Protein AF-A0A942QDM4-F1 (afdb_monomer_lite)

Sequence (56 aa):
MAEAKGEIVRQWLTRAERDLGSAERLATGPTPYLDTASYHCQQAGEKAVKGLEVQP

Structure (mmCIF, N/CA/C/O backbone):
data_AF-A0A942QDM4-F1
#
_entry.id   AF-A0A942QDM4-F1
#
loop_
_atom_site.group_PDB
_atom_site.id
_atom_site.type_symbol
_atom_site.label_atom_id
_atom_site.label_alt_id
_atom_site.label_comp_id
_atom_site.label_asym_id
_atom_site.label_entity_id
_atom_site.label_seq_id
_atom_site.pdbx_PDB_ins_code
_atom_site.Cartn_x
_atom_site.Cartn_y
_atom_site.Cartn_z
_atom_site.occupancy
_atom_site.B_iso_or_equiv
_atom_site.auth_seq_id
_atom_site.auth_comp_id
_atom_site.auth_asym_id
_atom_site.auth_atom_id
_atom_site.pdbx_PDB_model_num
ATOM 1 N N . MET A 1 1 ? 16.626 7.166 -22.996 1.00 65.25 1 MET A N 1
AT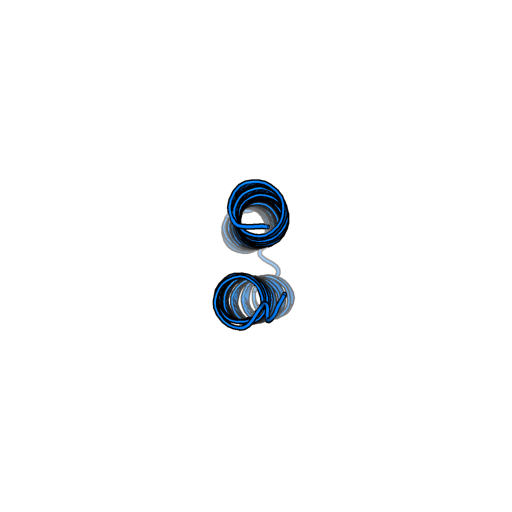OM 2 C CA . MET A 1 1 ? 15.428 6.295 -23.081 1.00 65.25 1 MET A CA 1
ATOM 3 C C . MET A 1 1 ? 15.328 5.336 -21.897 1.00 65.25 1 MET A C 1
ATOM 5 O O . MET A 1 1 ? 14.398 5.478 -21.118 1.00 65.25 1 MET A O 1
ATOM 9 N N . ALA A 1 2 ? 16.286 4.419 -21.694 1.00 74.44 2 ALA A N 1
ATOM 10 C CA . ALA A 1 2 ? 16.249 3.468 -20.569 1.00 74.44 2 ALA A CA 1
ATOM 11 C C . ALA A 1 2 ? 16.268 4.143 -19.181 1.00 74.44 2 ALA A C 1
ATOM 13 O O . ALA A 1 2 ? 15.514 3.755 -18.295 1.00 74.44 2 ALA A O 1
ATOM 14 N N . GLU A 1 3 ? 17.070 5.196 -19.018 1.00 77.31 3 GLU A N 1
ATOM 15 C CA . GLU A 1 3 ? 17.155 5.965 -17.769 1.00 77.31 3 GLU A CA 1
ATOM 16 C C . GLU A 1 3 ? 15.840 6.687 -17.429 1.00 77.31 3 GLU A C 1
ATOM 18 O O . GLU A 1 3 ? 15.365 6.610 -16.298 1.00 77.31 3 GLU A O 1
ATOM 23 N N . ALA A 1 4 ? 15.191 7.290 -18.432 1.00 84.88 4 ALA A N 1
ATOM 24 C CA . ALA A 1 4 ? 13.882 7.927 -18.280 1.00 84.88 4 ALA A CA 1
ATOM 25 C C . ALA A 1 4 ? 12.796 6.912 -17.889 1.00 84.88 4 ALA A C 1
ATOM 27 O O . ALA A 1 4 ? 12.025 7.161 -16.967 1.00 84.88 4 ALA A O 1
ATOM 28 N N . LYS A 1 5 ? 12.780 5.728 -18.521 1.00 87.56 5 LYS A N 1
ATOM 29 C CA . LYS A 1 5 ? 11.874 4.640 -18.127 1.00 87.56 5 LYS A CA 1
ATOM 30 C C . LYS A 1 5 ? 12.122 4.205 -16.679 1.00 87.56 5 LYS A C 1
ATOM 32 O O . LYS A 1 5 ? 11.171 4.066 -15.917 1.00 87.56 5 LYS A O 1
ATOM 37 N N . GLY A 1 6 ? 13.386 4.028 -16.289 1.00 90.75 6 GLY A N 1
ATOM 38 C CA . GLY A 1 6 ? 13.759 3.644 -14.925 1.00 90.75 6 GLY A CA 1
ATOM 39 C C . GLY A 1 6 ? 13.334 4.666 -13.867 1.00 90.75 6 GLY A C 1
ATOM 40 O O . GLY A 1 6 ? 12.912 4.282 -12.779 1.00 90.75 6 GLY A O 1
ATOM 41 N N . GLU A 1 7 ? 13.401 5.959 -14.183 1.00 92.56 7 GLU A N 1
ATOM 42 C CA . GLU A 1 7 ? 12.896 7.024 -13.313 1.00 92.56 7 GLU A CA 1
ATOM 43 C C . GLU A 1 7 ? 11.368 6.959 -13.158 1.00 92.56 7 GLU A C 1
ATOM 45 O O . GLU A 1 7 ? 10.868 6.987 -12.036 1.00 92.56 7 GLU A O 1
ATOM 50 N N . ILE A 1 8 ? 10.620 6.773 -14.252 1.00 93.12 8 ILE A N 1
ATOM 51 C CA . ILE A 1 8 ? 9.154 6.652 -14.191 1.00 93.12 8 ILE A CA 1
ATOM 52 C C . ILE A 1 8 ? 8.742 5.411 -13.380 1.00 93.12 8 I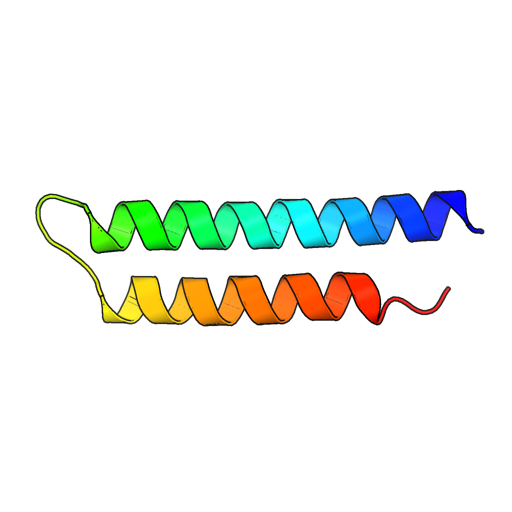LE A C 1
ATOM 54 O O . ILE A 1 8 ? 7.839 5.496 -12.545 1.00 93.12 8 ILE A O 1
ATOM 58 N N . VAL A 1 9 ? 9.422 4.273 -13.568 1.00 94.81 9 VAL A N 1
ATOM 59 C CA . VAL A 1 9 ? 9.183 3.057 -12.770 1.00 94.81 9 VAL A CA 1
ATOM 60 C C . VAL A 1 9 ? 9.411 3.340 -11.284 1.00 94.81 9 VAL A C 1
ATOM 62 O O . VAL A 1 9 ? 8.539 3.042 -10.467 1.00 94.81 9 VAL A O 1
ATOM 65 N N . ARG A 1 10 ? 10.542 3.968 -10.921 1.00 95.06 10 ARG A N 1
ATOM 66 C CA . ARG A 1 10 ? 10.845 4.329 -9.525 1.00 95.06 10 ARG A CA 1
ATOM 67 C C . ARG A 1 10 ? 9.764 5.225 -8.924 1.00 95.06 10 ARG A C 1
ATOM 69 O O . ARG A 1 10 ? 9.311 4.961 -7.815 1.00 95.06 10 ARG A O 1
ATOM 76 N N . GLN A 1 11 ? 9.284 6.221 -9.665 1.00 96.12 11 GLN A N 1
ATOM 77 C CA . GLN A 1 11 ? 8.217 7.105 -9.191 1.00 96.12 11 GLN A CA 1
ATOM 78 C C . GLN A 1 11 ? 6.904 6.366 -8.915 1.00 96.12 11 GLN A C 1
ATOM 80 O O . GLN A 1 11 ? 6.234 6.669 -7.926 1.00 96.12 11 GLN A O 1
ATOM 85 N N . TRP A 1 12 ? 6.525 5.402 -9.757 1.00 97.12 12 TRP A N 1
ATOM 86 C CA . TRP A 1 12 ? 5.335 4.583 -9.519 1.00 97.12 12 TRP A CA 1
ATOM 87 C C . TRP A 1 12 ? 5.491 3.672 -8.302 1.00 97.12 12 TRP A C 1
ATOM 89 O O . TRP A 1 12 ? 4.580 3.626 -7.473 1.00 97.12 12 TRP A O 1
ATOM 99 N N . LEU A 1 13 ? 6.649 3.025 -8.142 1.00 97.06 13 LEU A N 1
ATOM 100 C CA . LEU A 1 13 ? 6.932 2.172 -6.983 1.00 97.06 13 LEU A CA 1
ATOM 101 C C . LEU A 1 13 ? 6.926 2.967 -5.673 1.00 97.06 13 LEU A C 1
ATOM 103 O O . LEU A 1 13 ? 6.251 2.569 -4.729 1.00 97.06 13 LEU A O 1
ATOM 107 N N . THR A 1 14 ? 7.545 4.152 -5.637 1.00 98.12 14 THR A N 1
ATOM 108 C CA . THR A 1 14 ? 7.493 5.034 -4.458 1.00 98.12 14 THR A CA 1
ATOM 109 C C . THR A 1 14 ? 6.058 5.416 -4.083 1.00 98.12 14 THR A C 1
ATOM 111 O O . THR A 1 14 ? 5.736 5.572 -2.906 1.00 98.12 14 THR A O 1
ATOM 114 N N . ARG A 1 15 ? 5.160 5.590 -5.061 1.00 98.00 15 ARG A N 1
ATOM 115 C CA . ARG A 1 15 ? 3.744 5.865 -4.770 1.00 98.00 15 ARG A CA 1
ATOM 116 C C . ARG A 1 15 ? 3.025 4.623 -4.240 1.00 98.00 15 ARG A C 1
ATOM 118 O O . ARG A 1 15 ? 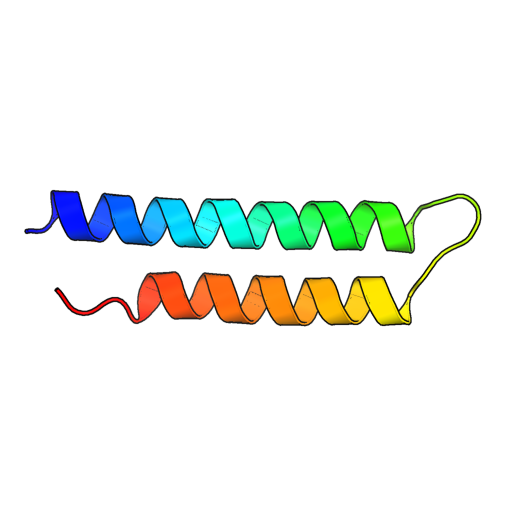2.255 4.761 -3.297 1.00 98.00 15 ARG A O 1
ATOM 125 N N . ALA A 1 16 ? 3.295 3.445 -4.801 1.00 98.31 16 ALA A N 1
ATOM 126 C CA . ALA A 1 16 ? 2.737 2.184 -4.316 1.00 98.31 16 ALA A CA 1
ATOM 127 C C . ALA A 1 16 ? 3.150 1.893 -2.861 1.00 98.31 16 ALA A C 1
ATOM 129 O O . ALA A 1 16 ? 2.312 1.538 -2.038 1.00 98.31 16 ALA A O 1
ATOM 130 N N . GLU A 1 17 ? 4.418 2.127 -2.517 1.00 98.50 17 GLU A N 1
ATOM 131 C CA . GLU A 1 17 ? 4.926 1.999 -1.144 1.00 98.50 17 GLU A CA 1
ATOM 132 C C . GLU A 1 17 ? 4.214 2.947 -0.173 1.00 98.50 17 GLU A C 1
ATOM 134 O O . GLU A 1 17 ? 3.877 2.561 0.946 1.00 98.50 17 GLU A O 1
ATOM 139 N N . ARG A 1 18 ? 3.931 4.185 -0.599 1.00 98.62 18 ARG A N 1
ATOM 140 C CA . ARG A 1 18 ? 3.165 5.140 0.216 1.00 98.62 18 ARG A CA 1
ATOM 141 C C . ARG A 1 18 ? 1.736 4.668 0.463 1.00 98.62 18 ARG A C 1
ATOM 143 O O . ARG A 1 18 ? 1.244 4.846 1.572 1.00 98.62 18 ARG A O 1
ATOM 150 N N . ASP A 1 19 ? 1.081 4.067 -0.529 1.00 98.75 19 ASP A N 1
ATOM 151 C CA . ASP A 1 19 ? -0.244 3.476 -0.330 1.00 98.75 19 ASP A CA 1
ATOM 152 C C . ASP A 1 19 ? -0.202 2.307 0.662 1.00 98.75 19 ASP A C 1
ATOM 154 O O . ASP A 1 19 ? -1.039 2.258 1.559 1.00 98.75 19 ASP A O 1
ATOM 158 N N . LEU A 1 20 ? 0.802 1.425 0.588 1.00 98.56 20 LEU A N 1
ATOM 159 C CA . LEU A 1 20 ? 0.975 0.358 1.584 1.00 98.56 20 LEU A CA 1
ATOM 160 C C . LEU A 1 20 ? 1.190 0.918 2.994 1.00 98.56 20 LEU A C 1
ATOM 162 O O . LEU A 1 20 ? 0.544 0.463 3.935 1.00 98.56 20 LEU A O 1
ATOM 166 N N . GLY A 1 21 ? 2.029 1.947 3.141 1.00 98.50 21 GLY A N 1
ATOM 167 C CA . GLY A 1 21 ? 2.234 2.614 4.428 1.00 98.50 21 GLY A CA 1
ATOM 168 C C . GLY A 1 21 ? 0.957 3.266 4.974 1.00 98.50 21 GLY A C 1
ATOM 169 O O . GLY A 1 21 ? 0.713 3.238 6.182 1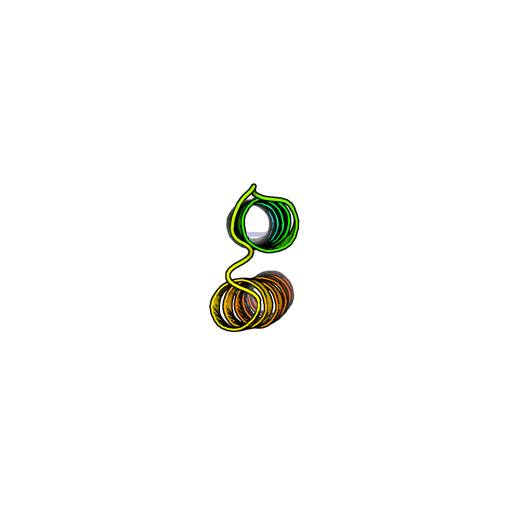.00 98.50 21 GLY A O 1
ATOM 170 N N . SER A 1 22 ? 0.111 3.828 4.104 1.00 98.50 22 SER A N 1
ATOM 171 C CA . SER A 1 22 ? -1.217 4.324 4.488 1.00 98.50 22 SER A CA 1
ATOM 172 C C . SER A 1 22 ? -2.127 3.185 4.948 1.00 98.50 22 SER A C 1
ATOM 174 O O . SER A 1 22 ? -2.740 3.295 6.009 1.00 98.50 22 SER A O 1
ATOM 176 N N . ALA A 1 23 ? -2.185 2.082 4.194 1.00 98.69 23 ALA A N 1
ATOM 177 C CA . ALA A 1 23 ? -2.986 0.911 4.543 1.00 98.69 23 ALA A CA 1
ATOM 178 C C . ALA A 1 23 ? -2.588 0.333 5.908 1.00 98.69 23 ALA A C 1
ATOM 180 O O . ALA A 1 23 ? -3.456 0.075 6.739 1.00 98.69 23 ALA A O 1
ATOM 181 N N . GLU A 1 24 ? -1.286 0.202 6.174 1.00 98.62 24 GLU A N 1
ATOM 182 C CA . GLU A 1 24 ? -0.763 -0.293 7.449 1.00 98.62 24 GLU A CA 1
ATOM 183 C C . GLU A 1 24 ? -1.199 0.593 8.621 1.00 98.62 24 GLU A C 1
ATOM 185 O O . GLU A 1 24 ? -1.738 0.097 9.612 1.00 98.62 24 GLU A O 1
ATOM 190 N N . ARG A 1 25 ? -1.044 1.916 8.500 1.00 98.25 25 ARG A N 1
ATOM 191 C CA . ARG A 1 25 ? -1.450 2.868 9.549 1.00 98.25 25 ARG A CA 1
ATOM 192 C C . ARG A 1 25 ? -2.955 2.840 9.806 1.00 98.25 25 ARG A C 1
ATOM 194 O O . ARG A 1 25 ? -3.380 2.932 10.954 1.00 98.25 25 ARG A O 1
ATOM 201 N N . LEU A 1 26 ? -3.756 2.707 8.749 1.00 98.38 26 LEU A N 1
ATOM 202 C CA . LEU A 1 26 ? -5.215 2.630 8.845 1.00 98.38 26 LEU A CA 1
ATOM 203 C C . LEU A 1 26 ? -5.690 1.301 9.439 1.00 98.38 26 LEU A C 1
ATOM 205 O O . LEU A 1 26 ? -6.706 1.282 10.126 1.00 98.38 26 LEU A O 1
ATOM 209 N N . ALA A 1 27 ?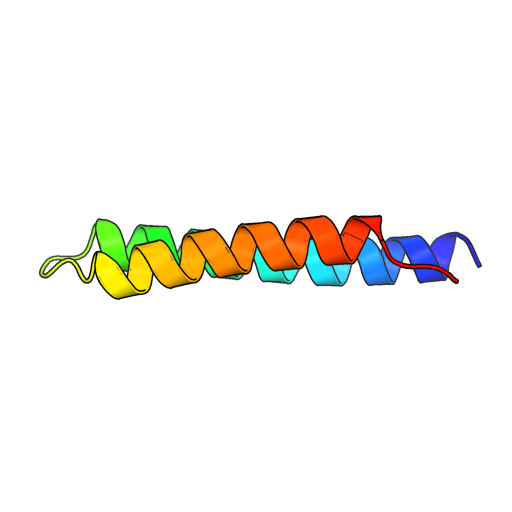 -4.968 0.207 9.197 1.00 98.38 27 ALA A N 1
ATOM 210 C CA . ALA A 1 27 ? -5.306 -1.114 9.719 1.00 98.38 27 ALA A CA 1
ATOM 211 C C . ALA A 1 27 ? -4.859 -1.327 11.175 1.00 98.38 27 ALA A C 1
ATOM 213 O O . ALA A 1 27 ? -5.492 -2.090 11.900 1.00 98.38 27 ALA A O 1
ATOM 214 N N . THR A 1 28 ? -3.781 -0.665 11.605 1.00 97.62 28 THR A N 1
ATOM 215 C CA . THR A 1 28 ? -3.146 -0.882 12.922 1.00 97.62 28 THR A CA 1
ATOM 216 C C . THR A 1 28 ? -3.385 0.245 13.931 1.00 97.62 28 THR A C 1
ATOM 218 O O . THR A 1 28 ? -2.953 0.147 15.079 1.00 97.62 28 THR A O 1
ATOM 221 N N . GLY A 1 29 ? -4.069 1.321 13.529 1.00 95.25 29 GLY A N 1
ATOM 222 C CA . GLY A 1 29 ? -4.396 2.444 14.408 1.00 95.25 29 GLY A CA 1
ATOM 223 C C . GLY A 1 29 ? -5.401 2.099 15.525 1.00 95.25 29 GLY A C 1
ATOM 224 O O . GLY A 1 29 ? -6.072 1.070 15.459 1.00 95.25 29 GLY A O 1
ATOM 225 N N . PRO A 1 30 ? -5.570 2.982 16.536 1.00 93.94 30 PRO A N 1
ATOM 226 C CA . PRO A 1 30 ? -6.479 2.761 17.674 1.00 93.94 30 PRO A CA 1
ATOM 227 C C . PRO A 1 30 ? -7.939 2.516 17.273 1.00 93.94 30 PRO A C 1
ATOM 229 O O . PRO A 1 30 ? -8.661 1.795 17.956 1.00 93.94 30 PRO A O 1
ATOM 232 N N . THR A 1 31 ? -8.349 3.106 16.149 1.00 95.00 31 THR A N 1
ATOM 233 C CA . THR A 1 31 ? -9.636 2.867 15.498 1.00 95.00 31 THR A CA 1
ATOM 234 C C . THR A 1 31 ? -9.354 2.478 14.048 1.00 95.00 31 THR A C 1
ATOM 236 O O . THR A 1 31 ? -9.107 3.371 13.234 1.00 95.00 31 THR A O 1
ATOM 239 N N . PRO A 1 32 ? -9.323 1.176 13.716 1.00 96.00 32 PRO A N 1
ATOM 240 C CA . PRO A 1 32 ? -9.002 0.736 12.366 1.00 96.00 32 PRO A CA 1
ATOM 241 C C . PRO A 1 32 ? -10.063 1.137 11.334 1.00 96.00 32 PRO A C 1
ATOM 243 O O . PRO A 1 32 ? -11.256 0.920 11.543 1.00 96.00 32 PRO A O 1
ATOM 246 N N . TYR A 1 33 ? -9.615 1.644 10.185 1.00 97.88 33 TYR A N 1
ATOM 247 C CA . TYR A 1 33 ? -10.451 1.959 9.018 1.00 97.88 33 TYR A CA 1
ATOM 248 C C . TYR A 1 33 ? -10.158 0.953 7.902 1.00 97.88 33 TYR A C 1
ATOM 250 O O . TYR A 1 33 ? -9.406 1.226 6.964 1.00 97.88 33 TYR A O 1
ATOM 258 N N . LEU A 1 34 ? -10.687 -0.264 8.051 1.00 98.06 34 LEU A N 1
ATOM 259 C CA . LEU A 1 34 ? -10.298 -1.419 7.229 1.00 98.06 34 LEU A CA 1
ATOM 260 C C . LEU A 1 34 ? -10.763 -1.331 5.769 1.00 98.06 34 LEU A C 1
ATOM 262 O O . LEU A 1 34 ? -10.103 -1.863 4.875 1.00 98.06 34 LEU A O 1
ATOM 266 N N . ASP A 1 35 ? -11.872 -0.645 5.514 1.00 98.31 35 ASP A N 1
ATOM 267 C CA . ASP A 1 35 ? -12.365 -0.340 4.169 1.00 98.31 35 ASP A CA 1
ATOM 268 C C . ASP A 1 35 ? -11.382 0.565 3.411 1.00 98.31 35 ASP A C 1
ATOM 270 O O . ASP A 1 35 ? -10.978 0.273 2.284 1.00 98.31 35 ASP A O 1
ATOM 274 N N . THR A 1 36 ? -10.908 1.611 4.082 1.00 98.19 36 THR A N 1
ATOM 275 C CA . THR A 1 36 ? -9.944 2.572 3.550 1.00 98.19 36 THR A CA 1
ATOM 276 C C . THR A 1 36 ? -8.556 1.938 3.434 1.00 98.19 36 THR A C 1
ATOM 278 O O . THR A 1 36 ? -7.855 2.159 2.448 1.00 98.19 36 THR A O 1
ATOM 281 N N . ALA A 1 37 ? -8.168 1.080 4.382 1.00 98.56 37 ALA A N 1
ATOM 282 C CA . ALA A 1 37 ? -6.949 0.282 4.275 1.00 98.56 37 ALA A CA 1
ATOM 283 C C . ALA A 1 37 ? -6.985 -0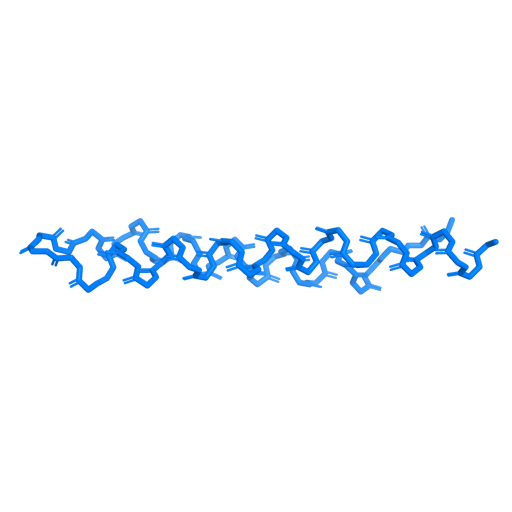.643 3.044 1.00 98.56 37 ALA A C 1
ATOM 285 O O . ALA A 1 37 ? -6.024 -0.687 2.278 1.00 98.56 37 ALA A O 1
ATOM 286 N N . SER A 1 38 ? -8.116 -1.316 2.796 1.00 98.50 38 SER A N 1
ATOM 287 C CA . SER A 1 38 ? -8.306 -2.176 1.618 1.00 98.50 38 SER A CA 1
ATOM 288 C C . SER A 1 38 ? -8.253 -1.385 0.307 1.00 98.50 38 SER A C 1
ATOM 290 O O . SER A 1 38 ? -7.627 -1.833 -0.655 1.00 98.50 38 SER A O 1
ATOM 292 N N . TYR A 1 39 ? -8.841 -0.183 0.277 1.00 98.56 39 TYR A N 1
ATOM 293 C CA . TYR A 1 39 ? -8.709 0.751 -0.845 1.00 98.56 39 TYR A CA 1
ATOM 294 C C . TYR A 1 39 ? -7.240 1.101 -1.121 1.00 98.56 39 TYR A C 1
ATOM 296 O O . TYR A 1 39 ? -6.794 1.039 -2.266 1.00 98.56 39 TYR A O 1
ATOM 304 N N . HIS A 1 40 ? -6.450 1.394 -0.085 1.00 98.62 40 HIS A N 1
ATOM 305 C CA . HIS A 1 40 ? -5.026 1.672 -0.264 1.00 98.62 40 HIS A CA 1
ATOM 306 C C . HIS A 1 40 ? -4.224 0.442 -0.714 1.00 98.62 40 HIS A C 1
ATOM 308 O O . HIS A 1 40 ? -3.336 0.579 -1.552 1.00 98.62 40 HIS A O 1
ATOM 314 N N . CYS A 1 41 ? -4.571 -0.770 -0.275 1.00 98.62 41 CYS A N 1
ATOM 315 C CA . CYS A 1 41 ? -3.977 -1.993 -0.826 1.00 98.62 41 CYS A CA 1
ATOM 316 C C . CYS A 1 41 ? -4.258 -2.146 -2.333 1.00 98.62 41 CYS A C 1
ATOM 318 O O . CYS A 1 41 ? -3.345 -2.452 -3.102 1.00 98.62 41 CYS A O 1
ATOM 320 N N . GLN A 1 42 ? -5.495 -1.888 -2.777 1.00 98.62 42 GLN A N 1
ATOM 321 C CA . GLN A 1 42 ? -5.852 -1.900 -4.202 1.00 98.62 42 GLN A CA 1
ATOM 322 C C . GLN A 1 42 ? -5.056 -0.848 -4.985 1.00 98.62 42 GLN A C 1
ATOM 324 O O . GLN A 1 42 ? -4.483 -1.152 -6.032 1.00 98.62 42 GLN A O 1
ATOM 329 N N . GLN A 1 43 ? -4.960 0.365 -4.444 1.00 98.56 43 GLN A N 1
ATOM 330 C CA . GLN A 1 43 ? -4.192 1.461 -5.027 1.00 98.56 43 GLN A CA 1
ATOM 331 C C . GLN A 1 43 ? -2.694 1.152 -5.130 1.00 98.56 43 GLN A C 1
ATOM 333 O O . GLN A 1 43 ? -2.084 1.459 -6.155 1.00 98.56 43 GLN A O 1
ATOM 338 N N . ALA A 1 44 ? -2.103 0.513 -4.119 1.00 98.56 44 ALA A N 1
ATOM 339 C CA . ALA A 1 44 ? -0.713 0.075 -4.161 1.00 98.56 44 ALA A CA 1
ATOM 340 C C . ALA A 1 44 ? -0.470 -0.911 -5.313 1.00 98.56 44 ALA A C 1
ATOM 342 O O . ALA A 1 44 ? 0.459 -0.725 -6.103 1.00 98.56 44 ALA A O 1
ATOM 343 N N . GLY A 1 45 ? -1.343 -1.916 -5.452 1.00 97.19 45 GLY A N 1
ATOM 344 C CA . GLY A 1 45 ? -1.275 -2.887 -6.545 1.00 97.19 45 GLY A CA 1
ATOM 345 C C . GLY A 1 45 ? -1.392 -2.228 -7.922 1.00 97.19 45 GLY A C 1
ATOM 346 O O . GLY A 1 45 ? -0.565 -2.471 -8.800 1.00 97.19 45 GLY A O 1
ATOM 347 N N . GLU A 1 46 ? -2.365 -1.331 -8.099 1.00 98.00 46 GLU A N 1
ATOM 348 C CA . GLU A 1 46 ? -2.568 -0.605 -9.357 1.00 98.00 46 GLU A CA 1
ATOM 349 C C . GLU A 1 46 ? -1.330 0.215 -9.756 1.00 98.00 46 GLU A C 1
ATOM 351 O O . GLU A 1 46 ? -0.907 0.206 -10.914 1.00 98.00 46 GLU A O 1
ATOM 356 N N . LYS A 1 47 ? -0.712 0.911 -8.796 1.00 97.19 47 LYS A N 1
ATOM 357 C CA . LYS A 1 47 ? 0.474 1.738 -9.048 1.00 97.19 47 LYS A CA 1
ATOM 358 C C . LYS A 1 47 ? 1.716 0.905 -9.346 1.00 97.19 47 LYS A C 1
ATOM 360 O O . LYS A 1 47 ? 2.491 1.290 -10.219 1.00 97.19 47 LYS A O 1
ATOM 365 N N . ALA A 1 48 ? 1.880 -0.241 -8.686 1.00 95.69 48 ALA A N 1
ATOM 366 C CA . ALA A 1 48 ? 2.969 -1.166 -8.981 1.00 95.69 48 ALA A CA 1
ATOM 367 C C . ALA A 1 48 ? 2.887 -1.686 -10.428 1.00 95.69 48 ALA A C 1
ATOM 369 O O . ALA A 1 48 ? 3.881 -1.642 -11.152 1.00 95.69 48 ALA A O 1
ATOM 370 N N . VAL A 1 49 ? 1.691 -2.083 -10.882 1.00 95.06 49 VAL A N 1
ATOM 371 C CA . VAL A 1 49 ? 1.467 -2.532 -12.269 1.00 95.06 49 VAL A CA 1
ATOM 372 C C . VAL A 1 49 ? 1.702 -1.396 -13.266 1.00 95.06 49 VAL A C 1
ATOM 374 O O . VAL A 1 49 ? 2.410 -1.588 -14.251 1.00 95.06 49 VAL A O 1
ATOM 377 N N . LYS A 1 50 ? 1.210 -0.180 -12.990 1.00 91.56 50 LYS A N 1
ATOM 378 C CA . LYS A 1 50 ? 1.465 0.998 -13.843 1.00 91.56 50 LYS A CA 1
ATOM 379 C C . LYS A 1 50 ? 2.951 1.276 -14.057 1.00 91.56 50 LYS A C 1
ATOM 381 O O . LYS A 1 50 ? 3.316 1.704 -15.144 1.00 91.56 50 LYS A O 1
ATOM 386 N N . GLY A 1 51 ? 3.797 1.021 -13.056 1.00 87.75 51 GLY A N 1
ATOM 387 C CA . GLY A 1 51 ? 5.251 1.141 -13.182 1.00 87.75 51 GLY A CA 1
ATOM 388 C C . GLY A 1 51 ? 5.872 0.137 -14.159 1.00 87.75 51 GLY A C 1
ATOM 389 O O . GLY A 1 51 ? 6.853 0.468 -14.820 1.00 87.75 51 GLY A O 1
ATOM 390 N N . LEU A 1 52 ? 5.296 -1.061 -14.290 1.00 82.81 52 LEU A N 1
ATOM 391 C CA . LEU A 1 52 ? 5.758 -2.101 -15.218 1.00 82.81 52 LEU A CA 1
ATOM 392 C C . LEU A 1 52 ? 5.290 -1.844 -16.657 1.00 82.81 52 LEU A C 1
ATOM 394 O O . LEU A 1 52 ? 6.057 -2.042 -17.599 1.00 82.81 52 LEU A O 1
ATOM 398 N N . GLU A 1 53 ? 4.063 -1.344 -16.808 1.00 82.56 53 GLU A N 1
ATOM 399 C CA . GLU A 1 53 ? 3.405 -1.093 -18.098 1.00 82.56 53 GLU A CA 1
ATOM 400 C C . GLU A 1 53 ? 3.867 0.200 -18.797 1.00 82.56 53 GLU A C 1
ATOM 402 O O . GLU A 1 53 ? 3.392 0.519 -19.888 1.00 82.56 53 GLU A O 1
ATOM 407 N N . VAL A 1 54 ? 4.796 0.967 -18.208 1.00 72.19 54 VAL A N 1
ATOM 408 C CA . VAL A 1 54 ? 5.315 2.197 -18.829 1.00 72.19 54 VAL A CA 1
ATOM 409 C C . VAL A 1 54 ? 6.001 1.858 -20.157 1.00 72.19 54 VAL A C 1
ATOM 411 O O . VAL A 1 54 ? 7.117 1.317 -20.192 1.00 72.19 54 VAL A O 1
ATOM 414 N N . GLN A 1 55 ? 5.338 2.211 -21.258 1.00 56.53 55 GLN A N 1
ATOM 415 C CA . GLN A 1 55 ? 5.951 2.278 -22.580 1.00 56.53 55 GLN A CA 1
ATOM 416 C C . GLN A 1 55 ? 6.672 3.629 -22.742 1.00 56.53 55 GLN A C 1
ATOM 418 O O . GLN A 1 55 ? 6.186 4.631 -22.213 1.00 56.53 55 GLN A O 1
ATOM 423 N N . PRO A 1 56 ? 7.859 3.645 -23.375 1.00 56.16 56 PRO A N 1
ATOM 424 C CA . PRO A 1 56 ? 8.620 4.868 -23.618 1.00 56.16 56 PRO A CA 1
ATOM 425 C C . PRO A 1 56 ? 7.940 5.813 -24.613 1.00 56.16 56 PRO A C 1
ATOM 427 O O . PRO A 1 56 ? 7.182 5.324 -25.479 1.00 56.16 56 PRO A O 1
#

pLDDT: mean 92.78, std 10.14, range [56.16, 98.75]

Radius of gyration: 13.51 Å; chains: 1; bounding box: 30×11×41 Å

Secondary structure (DSSP, 8-state):
-HHHHHHHHHHHHHHHHHHHHHHHHHHHSSS--HHHHHHHHHHHHHHHHHHHS---

Foldseek 3Di:
DVVVLVVLLVVLQVQLVVLQVVLCCQCPDPHHPNVSSVVSNVSSVVSNVVSVPDDD